Protein AF-A0A644V8E2-F1 (afdb_monomer_lite)

Structure (mmCIF, N/CA/C/O backbone):
data_AF-A0A644V8E2-F1
#
_entry.id   AF-A0A644V8E2-F1
#
loop_
_atom_site.group_PDB
_atom_site.id
_atom_site.type_symbol
_atom_site.label_atom_id
_atom_site.label_alt_id
_atom_site.label_comp_id
_atom_site.label_asym_id
_atom_site.label_entity_id
_atom_site.label_seq_id
_atom_site.pdbx_PDB_ins_code
_atom_site.Cartn_x
_atom_site.Cartn_y
_atom_site.Cartn_z
_atom_site.occupancy
_atom_site.B_iso_or_equiv
_atom_site.auth_seq_id
_atom_site.auth_comp_id
_atom_site.auth_asym_id
_atom_site.auth_atom_id
_atom_site.pdbx_PDB_model_num
ATOM 1 N N . MET A 1 1 ? -23.467 -9.193 2.400 1.00 58.09 1 MET A N 1
ATOM 2 C CA . MET A 1 1 ? -22.137 -8.914 2.990 1.00 58.09 1 MET A CA 1
ATOM 3 C C . MET A 1 1 ? -21.908 -7.411 2.951 1.00 58.09 1 MET A C 1
ATOM 5 O O . MET A 1 1 ? -21.695 -6.882 1.869 1.00 58.09 1 MET A O 1
ATOM 9 N N . ALA A 1 2 ? -22.018 -6.705 4.079 1.00 72.69 2 ALA A N 1
ATOM 10 C CA . ALA A 1 2 ? -21.646 -5.290 4.114 1.00 72.69 2 ALA A CA 1
ATOM 11 C C . ALA A 1 2 ? -20.127 -5.183 3.930 1.00 72.69 2 ALA A C 1
ATOM 13 O O . ALA A 1 2 ? -19.368 -5.878 4.610 1.00 72.69 2 ALA A O 1
ATOM 14 N N . TYR A 1 3 ? -19.679 -4.366 2.980 1.00 73.06 3 TYR A N 1
ATOM 15 C CA . TYR A 1 3 ? -18.257 -4.213 2.710 1.00 73.06 3 TYR A CA 1
ATOM 16 C C . TYR A 1 3 ? -17.601 -3.454 3.867 1.00 73.06 3 TYR A C 1
ATOM 18 O O . TYR A 1 3 ? -17.697 -2.231 3.965 1.00 73.06 3 TYR A O 1
ATOM 26 N N . LYS A 1 4 ? -16.962 -4.191 4.781 1.00 86.12 4 LYS A N 1
ATOM 27 C CA . LYS A 1 4 ? -16.249 -3.586 5.905 1.00 86.12 4 LYS A CA 1
ATOM 28 C C . LYS A 1 4 ? -14.988 -2.898 5.396 1.00 86.12 4 LYS A C 1
ATOM 30 O O . LYS A 1 4 ? -14.161 -3.510 4.718 1.00 86.12 4 LYS A O 1
ATOM 35 N N . ARG A 1 5 ? -14.819 -1.629 5.774 1.00 87.44 5 ARG A N 1
ATOM 36 C CA . ARG A 1 5 ? -13.626 -0.832 5.452 1.00 87.44 5 ARG A CA 1
ATOM 37 C C . ARG A 1 5 ? -12.333 -1.513 5.920 1.00 87.44 5 ARG A C 1
ATOM 39 O O . ARG A 1 5 ? -11.333 -1.447 5.212 1.00 87.44 5 ARG A O 1
ATOM 46 N N . THR A 1 6 ? -12.378 -2.230 7.043 1.00 89.81 6 THR A N 1
ATOM 47 C CA . THR A 1 6 ? -11.263 -3.031 7.575 1.00 89.81 6 THR A CA 1
ATOM 48 C C . THR A 1 6 ? -10.740 -4.053 6.569 1.00 89.81 6 THR A C 1
ATOM 50 O O . THR A 1 6 ? -9.542 -4.096 6.313 1.00 89.81 6 THR A O 1
ATOM 53 N N . ASN A 1 7 ? -11.621 -4.814 5.916 1.00 91.44 7 ASN A N 1
ATOM 54 C CA . ASN A 1 7 ? -11.224 -5.844 4.952 1.00 91.44 7 ASN A CA 1
ATOM 55 C C . ASN A 1 7 ? -10.466 -5.252 3.757 1.00 91.44 7 ASN A C 1
ATOM 57 O O . ASN A 1 7 ? -9.491 -5.8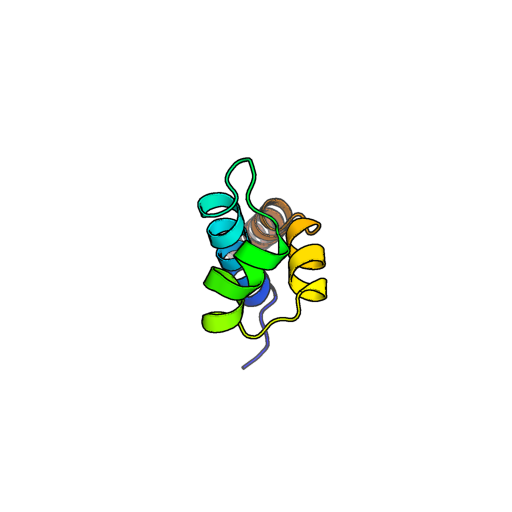38 3.284 1.00 91.44 7 ASN A O 1
ATOM 61 N N . LYS A 1 8 ? -10.886 -4.068 3.289 1.00 90.81 8 LYS A N 1
ATOM 62 C CA . LYS A 1 8 ? -10.189 -3.342 2.220 1.00 90.81 8 LYS A CA 1
ATOM 63 C C . LYS A 1 8 ? -8.781 -2.949 2.641 1.00 90.81 8 LYS A C 1
ATOM 65 O O . LYS A 1 8 ? -7.840 -3.177 1.888 1.00 90.81 8 LYS A O 1
ATOM 70 N N . LEU A 1 9 ? -8.648 -2.384 3.839 1.00 93.19 9 LEU A N 1
ATOM 71 C CA . LEU A 1 9 ? -7.364 -1.943 4.377 1.00 93.19 9 LEU A CA 1
ATOM 72 C C . LEU A 1 9 ? -6.416 -3.120 4.617 1.00 93.19 9 LEU A C 1
ATOM 74 O O . LEU A 1 9 ? -5.252 -3.040 4.243 1.00 93.19 9 LEU A O 1
ATOM 78 N N . LEU A 1 10 ? -6.918 -4.246 5.122 1.00 93.94 10 LEU A N 1
ATOM 79 C CA . LEU A 1 10 ? -6.133 -5.475 5.270 1.00 93.94 10 LEU A CA 1
ATOM 80 C C . LEU A 1 10 ? -5.642 -6.010 3.918 1.00 93.94 10 LEU A C 1
ATOM 82 O O . LEU A 1 10 ? -4.493 -6.427 3.790 1.00 93.94 10 LEU A O 1
ATOM 86 N N . MET A 1 11 ? -6.483 -5.979 2.881 1.00 94.00 11 MET A N 1
ATOM 87 C CA . MET A 1 11 ? -6.063 -6.361 1.530 1.00 94.00 11 MET A CA 1
ATOM 88 C C . MET A 1 11 ? -5.013 -5.388 0.970 1.00 94.00 11 MET A C 1
ATOM 90 O O . MET A 1 11 ? -4.011 -5.832 0.413 1.00 94.00 11 MET A O 1
ATOM 94 N N . MET A 1 12 ? -5.189 -4.075 1.160 1.00 95.19 12 MET A N 1
ATOM 95 C CA . MET A 1 12 ? -4.191 -3.070 0.771 1.00 95.19 12 MET A CA 1
ATOM 96 C C . MET A 1 12 ? -2.852 -3.313 1.476 1.00 95.19 12 MET A C 1
ATOM 98 O O . MET A 1 12 ? -1.811 -3.287 0.825 1.00 95.19 12 MET A O 1
ATOM 102 N N . GLN A 1 13 ? -2.874 -3.616 2.777 1.00 95.31 13 GLN A N 1
ATOM 103 C CA . GLN A 1 13 ? -1.678 -3.922 3.562 1.00 95.31 13 GLN A CA 1
ATOM 104 C C . GLN A 1 13 ? -0.914 -5.116 2.984 1.00 95.31 13 GLN A C 1
ATOM 106 O O . GLN A 1 13 ? 0.295 -5.022 2.791 1.00 95.31 13 GLN A O 1
ATOM 111 N N . LYS A 1 14 ? -1.615 -6.202 2.632 1.00 96.06 14 LYS A N 1
ATOM 112 C CA . LYS A 1 14 ? -1.003 -7.385 2.003 1.00 96.06 14 LYS A CA 1
ATOM 113 C C . LYS A 1 14 ? -0.325 -7.053 0.674 1.00 96.06 14 LYS A C 1
ATOM 115 O O . LYS A 1 14 ? 0.777 -7.523 0.410 1.00 96.06 14 LYS A O 1
ATOM 120 N N . VAL A 1 15 ? -0.961 -6.228 -0.159 1.00 96.12 15 VAL A N 1
ATOM 121 C CA . VAL A 1 15 ? -0.381 -5.787 -1.439 1.00 96.12 15 VAL A CA 1
ATOM 122 C C . VAL A 1 15 ? 0.888 -4.961 -1.212 1.00 96.12 15 VAL A C 1
ATOM 124 O O . VAL A 1 15 ? 1.898 -5.193 -1.875 1.00 96.12 15 VAL A O 1
ATOM 127 N N . ILE A 1 16 ? 0.852 -4.021 -0.263 1.00 95.38 16 ILE A N 1
ATOM 128 C CA . ILE A 1 16 ? 2.009 -3.189 0.096 1.00 95.38 16 ILE A CA 1
ATOM 129 C C . ILE A 1 16 ? 3.150 -4.059 0.633 1.00 95.38 16 ILE A C 1
ATOM 131 O O . ILE A 1 16 ? 4.301 -3.843 0.269 1.00 95.38 16 ILE A O 1
ATOM 135 N N . GLU A 1 17 ? 2.852 -5.068 1.449 1.00 96.25 17 GLU A N 1
ATOM 136 C CA . GLU A 1 17 ? 3.862 -5.977 1.992 1.00 96.25 17 GLU A CA 1
ATOM 137 C C . GLU A 1 17 ? 4.581 -6.768 0.889 1.00 96.25 17 GLU A C 1
ATOM 139 O O . GLU A 1 17 ? 5.811 -6.823 0.877 1.00 96.25 17 GLU A O 1
ATOM 144 N N . ILE A 1 18 ? 3.8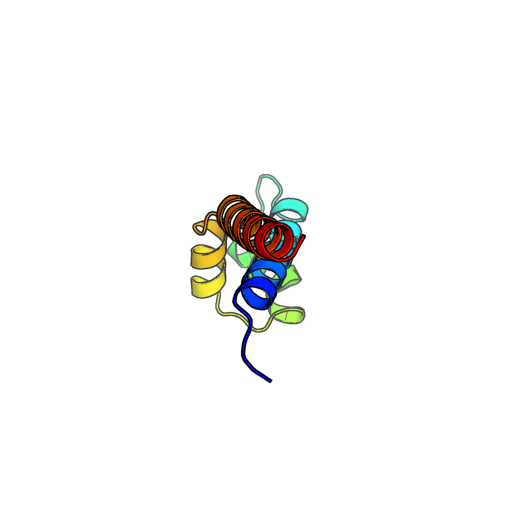34 -7.319 -0.077 1.00 96.00 18 ILE A N 1
ATOM 145 C CA . ILE A 1 18 ? 4.413 -7.993 -1.252 1.00 96.00 18 ILE A CA 1
ATOM 146 C C . ILE A 1 18 ? 5.298 -7.020 -2.031 1.00 96.00 18 ILE A C 1
ATOM 148 O O . ILE A 1 18 ? 6.426 -7.356 -2.388 1.00 96.00 18 ILE A O 1
ATOM 152 N N . TYR A 1 19 ? 4.811 -5.797 -2.260 1.00 96.31 19 TYR A N 1
ATOM 153 C CA . TYR A 1 19 ? 5.588 -4.775 -2.946 1.00 96.31 19 TYR A CA 1
ATOM 154 C C . TYR A 1 19 ? 6.908 -4.486 -2.225 1.00 96.31 19 TYR A C 1
ATOM 156 O O . TYR A 1 19 ? 7.957 -4.515 -2.860 1.00 96.31 19 TYR A O 1
ATOM 164 N N . LEU A 1 20 ? 6.878 -4.240 -0.914 1.00 95.12 20 LEU A N 1
ATOM 165 C CA . LEU A 1 20 ? 8.070 -3.921 -0.124 1.00 95.12 20 LEU A CA 1
ATOM 166 C C . LEU A 1 20 ? 9.064 -5.086 -0.064 1.00 95.12 20 LEU A C 1
ATOM 168 O O . LEU A 1 20 ? 10.269 -4.854 -0.101 1.00 95.12 20 LEU A O 1
ATOM 172 N N . ARG A 1 21 ? 8.572 -6.327 -0.015 1.00 95.88 21 ARG A N 1
ATOM 173 C CA . ARG A 1 21 ? 9.402 -7.539 -0.014 1.00 95.88 21 ARG A CA 1
ATOM 174 C C . ARG A 1 21 ? 10.179 -7.711 -1.321 1.00 95.88 21 ARG A C 1
ATOM 176 O O . ARG A 1 21 ? 11.359 -8.055 -1.300 1.00 95.88 21 ARG A O 1
ATOM 183 N N . GLU A 1 22 ? 9.526 -7.455 -2.450 1.00 95.69 22 GLU A N 1
ATOM 184 C CA . GLU A 1 22 ? 10.097 -7.683 -3.783 1.00 95.69 22 GLU A CA 1
ATOM 185 C C . GLU A 1 22 ? 10.807 -6.449 -4.360 1.00 95.69 22 GLU A C 1
ATOM 187 O O . GLU A 1 22 ? 11.643 -6.560 -5.263 1.00 95.69 22 GLU A O 1
ATOM 192 N N . LYS A 1 23 ? 10.516 -5.250 -3.843 1.00 94.94 23 LYS A N 1
ATOM 193 C CA . LYS A 1 23 ? 11.123 -3.993 -4.288 1.00 94.94 23 LYS A CA 1
ATOM 194 C C . LYS A 1 23 ? 12.567 -3.873 -3.797 1.00 94.94 23 LYS A C 1
ATOM 196 O O . LYS A 1 23 ? 12.866 -3.218 -2.803 1.00 94.94 23 LYS A O 1
ATOM 201 N N . LYS A 1 24 ? 13.487 -4.450 -4.568 1.00 94.75 24 LYS A N 1
ATOM 202 C CA . LYS A 1 24 ? 14.940 -4.316 -4.376 1.00 94.75 24 LYS A CA 1
ATOM 203 C C . LYS A 1 24 ? 15.509 -3.120 -5.161 1.00 94.75 24 LYS A C 1
ATOM 205 O O . LYS A 1 24 ? 14.865 -2.638 -6.108 1.00 94.75 24 LYS A O 1
ATOM 210 N N . PRO A 1 25 ? 16.707 -2.617 -4.801 1.00 93.00 25 PRO A N 1
ATOM 211 C CA . PRO A 1 25 ? 17.425 -1.637 -5.615 1.00 93.00 25 PRO A CA 1
ATOM 212 C C . PRO A 1 25 ? 17.584 -2.138 -7.059 1.00 93.00 25 PRO A C 1
ATOM 214 O O . PRO A 1 25 ? 17.887 -3.305 -7.281 1.00 93.00 25 PRO A O 1
ATOM 217 N N . GLY A 1 26 ? 17.323 -1.275 -8.043 1.00 92.12 26 GLY A N 1
ATOM 218 C CA . GLY A 1 26 ? 17.403 -1.620 -9.471 1.00 92.12 26 GLY A CA 1
ATOM 219 C C . GLY A 1 26 ? 16.149 -2.263 -10.082 1.00 92.12 26 GLY A C 1
ATOM 220 O O . GLY A 1 26 ? 16.012 -2.269 -11.301 1.00 92.12 26 GLY A O 1
ATOM 221 N N . ILE A 1 27 ? 15.185 -2.732 -9.281 1.00 94.56 27 ILE A N 1
ATOM 222 C CA . ILE A 1 27 ? 13.932 -3.303 -9.805 1.00 94.56 27 ILE A CA 1
ATOM 223 C C . ILE A 1 27 ? 12.886 -2.199 -9.988 1.00 94.56 27 ILE A C 1
ATOM 225 O O . ILE A 1 27 ? 12.636 -1.417 -9.071 1.00 94.56 27 ILE A O 1
ATOM 229 N N . SER A 1 28 ? 12.233 -2.123 -11.149 1.00 95.19 28 SER A N 1
ATOM 230 C CA . SER A 1 28 ? 11.166 -1.142 -11.379 1.00 95.19 28 SER A CA 1
ATOM 231 C C . SER A 1 28 ? 9.861 -1.539 -10.677 1.00 95.19 28 SER A C 1
ATOM 233 O O . SER A 1 28 ? 9.524 -2.716 -10.558 1.00 95.19 28 SER A O 1
ATOM 235 N N . THR A 1 29 ? 9.073 -0.551 -10.248 1.00 94.44 29 THR A N 1
ATOM 236 C CA . THR A 1 29 ? 7.731 -0.793 -9.687 1.00 94.44 29 THR A CA 1
ATOM 237 C C . THR A 1 29 ? 6.826 -1.522 -10.683 1.00 94.44 29 THR A C 1
ATOM 239 O O . THR A 1 29 ? 6.063 -2.399 -10.288 1.00 94.44 29 THR A O 1
ATOM 242 N N . ALA A 1 30 ? 6.961 -1.224 -11.980 1.00 95.75 30 ALA A N 1
ATOM 243 C CA . ALA A 1 30 ? 6.222 -1.900 -13.042 1.00 95.75 30 ALA A CA 1
ATOM 244 C C . ALA A 1 30 ? 6.560 -3.397 -13.139 1.00 95.75 30 ALA A C 1
ATOM 246 O O . ALA A 1 30 ? 5.657 -4.203 -13.360 1.00 95.75 30 ALA A O 1
ATOM 247 N N . TYR A 1 31 ? 7.830 -3.772 -12.944 1.00 96.94 31 TYR A N 1
ATOM 248 C CA . TYR A 1 31 ? 8.238 -5.175 -12.888 1.00 96.94 31 TYR A CA 1
ATOM 249 C C . TYR A 1 31 ? 7.618 -5.874 -11.678 1.00 96.94 31 TYR A C 1
ATOM 251 O O . TYR A 1 31 ? 6.962 -6.898 -11.839 1.00 96.94 31 TYR A O 1
ATOM 259 N N . VAL A 1 32 ? 7.738 -5.282 -10.482 1.00 97.06 32 VAL A N 1
ATOM 260 C CA . VAL A 1 32 ? 7.152 -5.864 -9.261 1.00 97.06 32 VAL A CA 1
ATOM 261 C C . VAL A 1 32 ? 5.642 -6.065 -9.418 1.00 97.06 32 VAL A C 1
ATOM 263 O O . VAL A 1 32 ? 5.111 -7.125 -9.088 1.00 97.06 32 VAL A O 1
ATOM 266 N N . TYR A 1 33 ? 4.958 -5.070 -9.989 1.00 97.25 33 TYR A N 1
ATOM 267 C CA . TYR A 1 33 ? 3.529 -5.138 -10.270 1.00 97.25 33 TYR A CA 1
ATOM 268 C C . TYR A 1 33 ? 3.173 -6.306 -11.197 1.00 97.25 33 TYR A C 1
ATOM 270 O O . TYR A 1 33 ? 2.311 -7.109 -10.847 1.00 97.25 33 TYR A O 1
ATOM 278 N N . ARG A 1 34 ? 3.834 -6.425 -12.355 1.00 96.75 34 ARG A N 1
ATOM 279 C CA . ARG A 1 34 ? 3.519 -7.462 -13.354 1.00 96.75 34 ARG A CA 1
ATOM 280 C C . ARG A 1 34 ? 3.855 -8.870 -12.866 1.00 96.75 34 ARG A C 1
ATOM 282 O O . ARG A 1 34 ? 3.114 -9.795 -13.174 1.00 96.75 34 ARG A O 1
ATOM 289 N N . THR A 1 35 ? 4.947 -9.017 -12.123 1.00 96.81 35 THR A N 1
ATOM 290 C CA . THR A 1 35 ? 5.486 -10.326 -11.737 1.00 96.81 35 THR A CA 1
ATOM 291 C C . THR A 1 35 ? 4.855 -10.873 -10.458 1.00 96.81 35 THR A C 1
ATOM 293 O O . THR A 1 35 ? 4.578 -12.065 -10.392 1.00 96.81 35 THR A O 1
ATOM 296 N N . TYR A 1 36 ? 4.605 -10.028 -9.451 1.00 96.44 36 TYR A N 1
ATOM 297 C CA . TYR A 1 36 ? 4.214 -10.499 -8.113 1.00 96.44 36 TYR A CA 1
ATOM 298 C C . TYR A 1 36 ? 2.818 -10.058 -7.677 1.00 96.44 36 TYR A C 1
ATOM 300 O O . TYR A 1 36 ? 2.156 -10.776 -6.933 1.00 96.44 36 TYR A O 1
ATOM 308 N N . ILE A 1 37 ? 2.358 -8.883 -8.114 1.00 96.19 37 ILE A N 1
ATOM 309 C CA . ILE A 1 37 ? 1.108 -8.300 -7.606 1.00 96.19 37 ILE A CA 1
ATOM 310 C C . ILE A 1 37 ? -0.067 -8.674 -8.502 1.00 96.19 37 ILE A C 1
ATOM 312 O O . ILE A 1 37 ? -1.015 -9.277 -8.016 1.00 96.19 37 ILE A O 1
ATOM 316 N N . TYR A 1 38 ? 0.003 -8.370 -9.799 1.00 96.75 38 TYR A N 1
ATOM 317 C CA . TYR A 1 38 ? -1.084 -8.600 -10.755 1.00 96.75 38 TYR A CA 1
ATOM 318 C C . TYR A 1 38 ? -1.565 -10.063 -10.833 1.00 96.75 38 TYR A C 1
ATOM 320 O O . TYR A 1 38 ? -2.778 -10.265 -10.898 1.00 96.75 38 TYR A O 1
ATOM 328 N N . PRO A 1 39 ? -0.686 -11.088 -10.762 1.00 96.19 39 PRO A N 1
ATOM 329 C CA . PRO A 1 39 ? -1.131 -12.484 -10.784 1.00 96.19 39 PRO A CA 1
ATOM 330 C C . PRO A 1 39 ? -1.976 -12.892 -9.569 1.00 96.19 39 PRO A C 1
ATOM 332 O O . PRO A 1 39 ? -2.771 -13.821 -9.663 1.00 96.19 39 PRO A O 1
ATOM 335 N N . VAL A 1 40 ? -1.801 -12.216 -8.428 1.00 95.75 40 VAL A N 1
ATOM 336 C CA . VAL A 1 40 ? -2.485 -12.539 -7.163 1.00 95.75 40 VAL A CA 1
ATOM 337 C C . VAL A 1 40 ? -3.651 -11.583 -6.901 1.00 95.75 40 VAL A C 1
ATOM 339 O O . VAL A 1 40 ? -4.702 -11.987 -6.411 1.00 95.75 40 VAL A O 1
ATOM 342 N N . TYR A 1 41 ? -3.473 -10.309 -7.242 1.00 94.94 41 TYR A N 1
ATOM 343 C CA . TYR A 1 41 ? -4.431 -9.233 -7.042 1.00 94.94 41 TYR A CA 1
ATOM 344 C C . TYR A 1 41 ? -4.673 -8.531 -8.382 1.00 94.94 41 TYR A C 1
ATOM 346 O O . T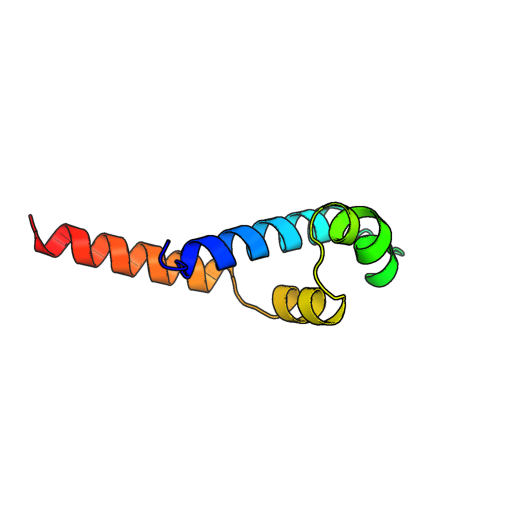YR A 1 41 ? -3.811 -7.763 -8.821 1.00 94.94 41 TYR A O 1
ATOM 354 N N . PRO A 1 42 ? -5.843 -8.727 -9.022 1.00 92.88 42 PRO A N 1
ATOM 355 C CA . PRO A 1 42 ? -6.175 -8.119 -10.310 1.00 92.88 42 PRO A CA 1
ATOM 356 C C . PRO A 1 42 ? -6.556 -6.638 -10.142 1.00 92.88 42 PRO A C 1
ATOM 358 O O . PRO A 1 42 ? -7.666 -6.206 -10.447 1.00 92.88 42 PRO A O 1
ATOM 361 N N . ILE A 1 43 ? -5.632 -5.848 -9.602 1.00 95.12 43 ILE A N 1
ATOM 362 C CA . ILE A 1 43 ? -5.731 -4.397 -9.464 1.00 95.12 43 ILE A CA 1
ATOM 363 C C . ILE A 1 43 ? -4.982 -3.729 -10.609 1.00 95.12 43 ILE A C 1
ATOM 365 O O . ILE A 1 43 ? -4.061 -4.314 -11.166 1.00 95.12 43 ILE A O 1
ATOM 369 N N . SER A 1 44 ? -5.337 -2.489 -10.940 1.00 96.31 44 SER A N 1
ATOM 370 C CA . SER A 1 44 ? -4.555 -1.715 -11.906 1.00 96.31 44 SER A CA 1
ATOM 371 C C . SER A 1 44 ? -3.242 -1.215 -11.294 1.00 96.31 44 SER A C 1
ATOM 373 O O . SER A 1 44 ? -3.127 -1.048 -10.077 1.00 96.31 44 SER A O 1
ATOM 375 N N . ILE A 1 45 ? -2.266 -0.876 -12.138 1.00 95.31 45 ILE A N 1
ATOM 376 C CA . ILE A 1 45 ? -1.017 -0.257 -11.672 1.00 95.31 45 ILE A CA 1
ATOM 377 C C . ILE A 1 45 ? -1.264 1.100 -10.987 1.00 95.31 45 ILE A C 1
ATOM 379 O O . ILE A 1 45 ? -0.627 1.408 -9.985 1.00 95.31 45 ILE A O 1
ATOM 383 N N . ALA A 1 46 ? -2.241 1.883 -11.462 1.00 96.81 46 ALA A N 1
ATOM 384 C CA . ALA A 1 46 ? -2.646 3.135 -10.819 1.00 96.81 46 ALA A CA 1
ATOM 385 C C . ALA A 1 46 ? -3.202 2.884 -9.408 1.00 96.81 46 ALA A C 1
ATOM 387 O O . ALA A 1 46 ? -2.903 3.615 -8.467 1.00 96.81 46 ALA A O 1
ATOM 388 N N . THR A 1 47 ? -3.957 1.796 -9.240 1.00 96.44 47 THR A N 1
ATOM 389 C CA . THR A 1 47 ? -4.459 1.361 -7.934 1.00 96.44 47 THR A CA 1
ATOM 390 C C . THR A 1 47 ? -3.318 0.992 -6.987 1.00 96.44 47 THR A C 1
ATOM 392 O O . THR A 1 47 ? -3.376 1.367 -5.819 1.00 96.44 47 THR A O 1
ATOM 395 N N . LEU A 1 48 ? -2.266 0.326 -7.475 1.00 96.19 48 LEU A N 1
ATOM 396 C CA . LEU A 1 48 ? -1.076 0.048 -6.669 1.00 96.19 48 LEU A CA 1
ATOM 397 C C . LEU A 1 48 ? -0.420 1.341 -6.168 1.00 96.19 48 LEU A C 1
ATOM 399 O O . LEU A 1 48 ? -0.132 1.444 -4.980 1.00 96.19 48 LEU A O 1
ATOM 403 N N . TYR A 1 49 ? -0.220 2.336 -7.038 1.00 96.25 49 TYR A N 1
ATOM 404 C CA . TYR A 1 49 ? 0.333 3.628 -6.618 1.00 96.25 49 TYR A CA 1
ATOM 405 C C . TYR A 1 49 ? -0.532 4.301 -5.551 1.00 96.25 49 TYR A C 1
ATOM 407 O O . TYR A 1 49 ? -0.005 4.733 -4.529 1.00 96.25 49 TYR A O 1
ATOM 415 N N . ASN A 1 50 ? -1.856 4.293 -5.723 1.00 96.44 50 ASN A N 1
ATOM 416 C CA . ASN A 1 50 ? -2.775 4.811 -4.709 1.00 96.44 50 ASN A CA 1
ATOM 417 C C . ASN A 1 50 ? -2.621 4.078 -3.369 1.00 96.44 50 ASN A C 1
ATOM 419 O O . ASN A 1 50 ? -2.629 4.717 -2.320 1.00 96.44 50 ASN A O 1
ATOM 423 N N . TYR A 1 51 ? -2.452 2.752 -3.382 1.00 95.38 51 TYR A N 1
ATOM 424 C CA . TYR A 1 51 ? -2.246 1.974 -2.157 1.00 95.38 51 TYR A CA 1
ATOM 425 C C . TYR A 1 51 ? -0.930 2.342 -1.475 1.00 95.38 51 TYR A C 1
ATOM 427 O O . TYR A 1 51 ? -0.924 2.539 -0.266 1.00 95.38 51 TYR A O 1
ATOM 435 N N . LEU A 1 52 ? 0.152 2.513 -2.240 1.00 93.69 52 LEU A N 1
ATOM 436 C CA . LEU A 1 52 ? 1.451 2.941 -1.710 1.00 93.69 52 LEU A CA 1
ATOM 437 C C . LEU A 1 52 ? 1.404 4.343 -1.083 1.00 93.69 52 LEU A C 1
ATOM 439 O O . LEU A 1 52 ? 2.145 4.610 -0.143 1.00 93.69 52 LEU A O 1
ATOM 443 N N . SER A 1 53 ? 0.530 5.222 -1.576 1.00 95.00 53 SER A N 1
ATOM 444 C CA . SER A 1 53 ? 0.309 6.559 -1.011 1.00 95.00 53 SER A CA 1
ATO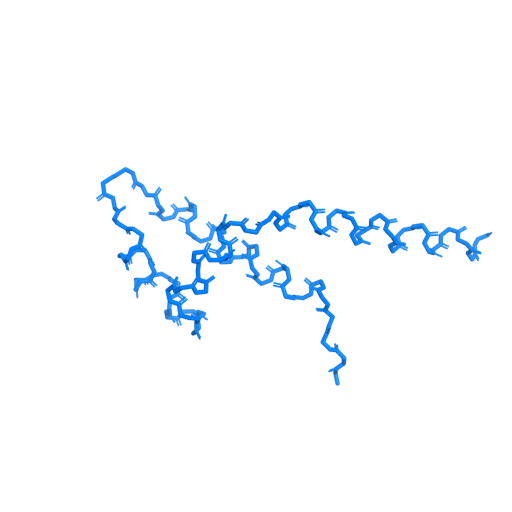M 445 C C . SER A 1 53 ? -0.668 6.585 0.169 1.00 95.00 53 SER A C 1
ATOM 447 O O . SER A 1 53 ? -0.756 7.597 0.862 1.00 95.00 53 SER A O 1
ATOM 449 N N . THR A 1 54 ? -1.420 5.508 0.409 1.00 93.19 54 THR A N 1
ATOM 450 C CA . THR A 1 54 ? -2.435 5.461 1.470 1.00 93.19 54 THR A CA 1
ATOM 451 C C . THR A 1 54 ? -1.786 5.073 2.808 1.00 93.19 54 THR A C 1
ATOM 453 O O . THR A 1 54 ? -1.095 4.053 2.872 1.00 93.19 54 THR A O 1
ATOM 456 N N . PRO A 1 55 ? -2.019 5.809 3.914 1.00 92.62 55 PRO A N 1
ATOM 457 C CA . PRO A 1 55 ? -1.471 5.481 5.232 1.00 92.62 55 PRO A CA 1
ATOM 458 C C . PRO A 1 55 ? -2.257 4.340 5.910 1.00 92.62 55 PRO A C 1
ATOM 460 O O . PRO A 1 55 ? -2.859 4.513 6.970 1.00 92.62 55 PRO A O 1
ATOM 463 N N . VAL A 1 56 ? -2.236 3.146 5.307 1.00 92.44 56 VAL A N 1
ATOM 464 C CA . VAL A 1 56 ? -3.045 1.977 5.709 1.00 92.44 56 VAL A CA 1
ATOM 465 C C . VAL A 1 56 ? -2.849 1.600 7.181 1.00 92.44 56 VAL A C 1
ATOM 467 O O . VAL A 1 56 ? -3.815 1.298 7.877 1.00 92.44 56 VAL A O 1
ATOM 470 N N . THR A 1 57 ? -1.614 1.661 7.683 1.00 90.00 57 THR A N 1
ATOM 471 C CA . THR A 1 57 ? -1.293 1.334 9.083 1.00 90.00 57 THR A CA 1
ATOM 472 C C . THR A 1 57 ? -1.940 2.295 10.077 1.00 90.00 57 THR A C 1
ATOM 474 O O . THR A 1 57 ? -2.361 1.869 11.150 1.00 90.00 57 THR A O 1
ATOM 477 N N . LYS A 1 58 ? -2.047 3.582 9.729 1.00 92.25 58 LYS A N 1
ATOM 478 C CA . LYS A 1 58 ? -2.725 4.586 10.554 1.00 92.25 58 LYS A CA 1
ATOM 479 C C . LYS A 1 58 ? -4.232 4.347 10.550 1.00 92.25 58 LYS A C 1
ATOM 481 O O . LYS A 1 58 ? -4.84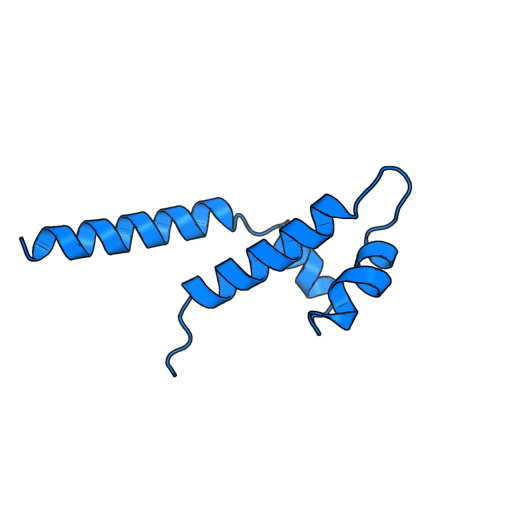1 4.304 11.613 1.00 92.25 58 LYS A O 1
ATOM 486 N N . GLU A 1 59 ? -4.814 4.128 9.372 1.00 92.12 59 GLU A N 1
ATOM 487 C CA . GLU A 1 59 ? -6.256 3.906 9.235 1.00 92.12 59 GLU A CA 1
ATOM 488 C C . GLU A 1 59 ? -6.735 2.638 9.954 1.00 92.12 59 GLU A C 1
ATOM 490 O O . GLU A 1 59 ? -7.823 2.647 10.526 1.00 92.12 59 GLU A O 1
ATOM 495 N N . LEU A 1 60 ? -5.934 1.565 9.954 1.00 92.00 60 LEU A N 1
ATOM 496 C CA . LEU A 1 60 ? -6.241 0.344 10.707 1.00 92.00 60 LEU A CA 1
ATOM 497 C C . LEU A 1 60 ? -6.242 0.598 12.217 1.00 92.00 60 LEU A C 1
ATOM 499 O O . LEU A 1 60 ? -7.219 0.255 12.877 1.00 92.00 60 LEU A O 1
ATOM 503 N N . LYS A 1 61 ? -5.215 1.279 12.742 1.00 92.56 61 LYS A N 1
ATOM 504 C CA . LYS A 1 61 ? -5.142 1.639 14.167 1.00 92.56 61 LYS A CA 1
ATOM 505 C C . LYS A 1 61 ? -6.316 2.505 14.615 1.00 92.56 61 LYS A C 1
ATOM 507 O O . LYS A 1 61 ? -6.838 2.320 15.706 1.00 92.56 61 LYS A O 1
ATOM 512 N N . GLU A 1 62 ? -6.738 3.454 13.782 1.00 93.06 62 GLU A N 1
ATOM 513 C CA . GLU A 1 62 ? -7.894 4.304 14.081 1.00 93.06 62 GLU A CA 1
ATOM 514 C C . GLU A 1 62 ? -9.204 3.515 14.138 1.00 93.06 62 GLU A C 1
ATOM 516 O O . GLU A 1 62 ? -10.078 3.849 14.936 1.00 93.06 62 GLU A O 1
ATOM 521 N N . ILE A 1 63 ? -9.361 2.485 13.300 1.00 90.12 63 ILE A N 1
ATOM 522 C CA . ILE A 1 63 ? -10.540 1.616 13.359 1.00 90.12 63 ILE A CA 1
ATOM 523 C C . ILE A 1 63 ? -10.486 0.738 14.609 1.00 90.12 63 ILE A C 1
ATOM 525 O O . ILE A 1 63 ? -11.461 0.709 15.348 1.00 90.12 63 ILE A O 1
ATOM 529 N N . GLU A 1 64 ? -9.347 0.104 14.895 1.00 90.00 64 GLU A N 1
ATOM 530 C CA . GLU A 1 64 ? -9.173 -0.712 16.104 1.00 90.00 64 GLU A CA 1
ATOM 531 C C . GLU A 1 64 ? -9.432 0.099 17.381 1.00 90.00 64 GLU A C 1
ATOM 533 O O . GLU A 1 64 ? -10.112 -0.370 18.290 1.00 90.00 64 GLU A O 1
ATOM 538 N N . ALA A 1 65 ? -8.956 1.346 17.443 1.00 91.12 65 ALA A N 1
ATOM 539 C C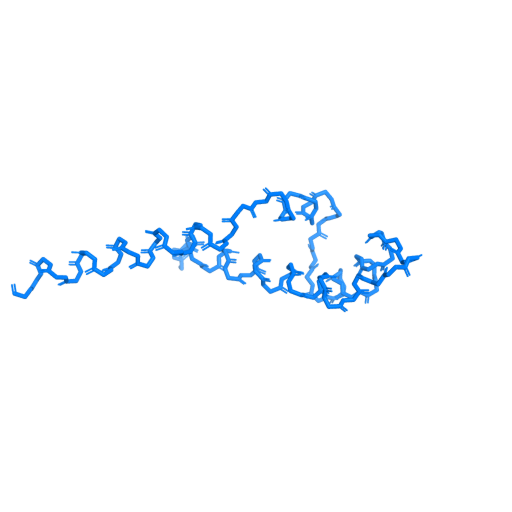A . ALA A 1 65 ? -9.212 2.233 18.574 1.00 91.12 65 ALA A CA 1
ATOM 540 C C . ALA A 1 65 ? -10.706 2.557 18.744 1.00 91.12 65 ALA A C 1
ATOM 542 O O . ALA A 1 65 ? -11.198 2.596 19.870 1.00 91.12 65 ALA A O 1
ATOM 543 N N . LYS A 1 66 ? -11.436 2.774 17.642 1.00 89.38 66 LYS A N 1
ATOM 544 C CA . LYS A 1 66 ? -12.887 3.019 17.674 1.00 89.38 66 LYS A CA 1
ATOM 545 C C . LYS A 1 66 ? -13.667 1.780 18.095 1.00 89.38 66 LYS A C 1
ATOM 547 O O . LYS A 1 66 ? -14.577 1.903 18.908 1.00 89.38 66 LYS A O 1
ATOM 552 N N . ASP A 1 67 ? -13.288 0.615 17.579 1.00 87.50 67 ASP A N 1
ATOM 553 C CA . ASP A 1 67 ? -13.923 -0.656 17.922 1.00 87.50 67 ASP A CA 1
ATOM 554 C C . ASP A 1 67 ? -13.715 -0.972 19.416 1.00 87.50 67 ASP A C 1
ATOM 556 O O . ASP A 1 67 ? -14.669 -1.316 20.113 1.00 87.50 67 ASP A O 1
ATOM 560 N N . ASN A 1 68 ? -12.507 -0.749 19.949 1.00 87.94 68 ASN A N 1
ATOM 561 C CA . ASN A 1 68 ? -12.212 -0.911 21.379 1.00 87.94 68 ASN A CA 1
ATOM 562 C C . ASN A 1 68 ? -12.971 0.094 22.260 1.00 87.94 68 ASN A C 1
ATOM 564 O O . ASN A 1 68 ? -13.509 -0.284 23.298 1.00 87.94 68 ASN A O 1
ATOM 568 N N . ALA A 1 69 ? -13.048 1.364 21.849 1.00 88.50 69 ALA A N 1
ATOM 569 C CA . ALA A 1 69 ? -13.819 2.374 22.574 1.00 88.50 69 ALA A CA 1
ATOM 570 C C . ALA A 1 69 ? -15.318 2.040 22.599 1.00 88.50 69 ALA A C 1
ATOM 572 O O . ALA A 1 69 ? -15.985 2.284 23.600 1.00 88.50 69 ALA A O 1
ATOM 573 N N . GLN A 1 70 ? -15.843 1.463 21.515 1.00 82.81 70 GLN A N 1
ATOM 574 C CA . GLN A 1 70 ? -17.227 1.013 21.456 1.00 82.81 70 GLN A CA 1
ATOM 575 C C . GLN A 1 70 ? -17.489 -0.173 22.392 1.00 82.81 70 GLN A C 1
ATOM 577 O O . GLN A 1 70 ? -18.537 -0.199 23.027 1.00 82.81 70 GLN A O 1
ATOM 582 N N . LEU A 1 71 ? -16.567 -1.134 22.501 1.00 84.00 71 LEU A N 1
ATOM 583 C CA . LEU A 1 71 ? -16.712 -2.276 23.413 1.00 84.00 71 LEU A CA 1
ATOM 584 C C . LEU A 1 71 ? -16.753 -1.843 24.885 1.00 84.00 71 LEU A C 1
ATOM 586 O O . LEU A 1 71 ? -17.617 -2.308 25.619 1.00 84.00 71 LEU A O 1
ATOM 590 N N . GLY A 1 72 ? -15.907 -0.889 25.283 1.00 81.44 72 GLY A N 1
ATOM 591 C CA . GLY A 1 72 ? -15.887 -0.361 26.653 1.00 81.44 72 GLY A CA 1
ATOM 592 C C . GLY A 1 72 ? -17.127 0.447 27.065 1.00 81.44 72 GLY A C 1
ATOM 593 O O . GLY A 1 72 ? -17.257 0.785 28.233 1.00 81.44 72 GLY A O 1
ATOM 594 N N . LEU A 1 73 ? -18.044 0.772 26.142 1.00 81.69 73 LEU A N 1
ATOM 595 C CA . LEU A 1 73 ? -19.329 1.416 26.471 1.00 81.69 73 LEU A CA 1
ATOM 596 C C . LEU A 1 73 ? -20.383 0.430 26.995 1.00 81.69 73 LEU A C 1
ATOM 598 O O . LEU A 1 73 ? -21.421 0.866 27.492 1.00 81.69 73 LEU A O 1
ATOM 602 N N . PHE A 1 74 ? -20.156 -0.873 26.823 1.00 80.81 74 PHE A N 1
ATOM 603 C CA . PHE A 1 74 ? -21.095 -1.929 27.205 1.00 80.81 74 PHE A CA 1
ATOM 604 C C . PHE A 1 74 ? -20.659 -2.703 28.461 1.00 80.81 74 PHE A C 1
ATOM 606 O O . PHE A 1 74 ? -21.321 -3.680 28.810 1.00 80.81 74 PHE A O 1
ATOM 613 N N . GLU A 1 75 ? -19.567 -2.282 29.108 1.00 61.66 75 GLU A N 1
ATOM 614 C CA . GLU A 1 75 ? -19.050 -2.823 30.377 1.00 61.66 75 GLU A CA 1
ATOM 615 C C . GLU A 1 75 ? -19.511 -2.005 31.592 1.00 61.66 75 GLU A C 1
ATOM 617 O O . GLU A 1 75 ? -19.668 -0.768 31.463 1.00 61.66 75 GLU A O 1
#

Sequence (75 aa):
MAYKRTNKLLMMQKVIEIYLREKKPGISTAYVYRTYIYPVYPISIATLYNYLSTPVTKELKEIEAKDNAQLGLFE

Foldseek 3Di:
DPPDPLVVLVVLVVLVVQQVVPDDPPDDSVNSCVPPNCVVPVDDSVVNVVSVVDPSVVVNVVVVVVVVVVVVVVD

Secondary structure (DSSP, 8-state):
----HHHHHHHHHHHHHHHHHH--TT--HHHHIIIIITTTS---HHHHHHHHHS-HHHHHHHHHHHHHHHHTT--

pLDDT: mean 91.64, std 7.32, range [58.09, 97.25]

Radius of gyration: 15.53 Å; chains: 1; bounding box: 40×19×44 Å

Organism: NCBI:txid1076179